Protein AF-A0A9P0HT11-F1 (afdb_monomer)

Sequence (172 aa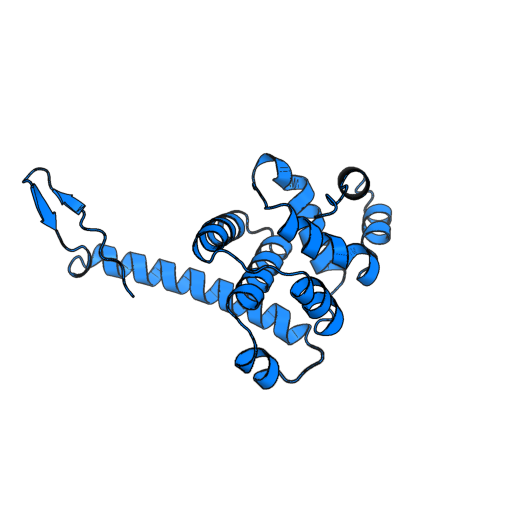):
MNSIMPVDSPEKKKISLKDFESHKHISNLLNGLLQRRAANAIDMALQASSYDSNDILVEIGPSQYLLLMLLYAFTAEDLTFAYLLLELGDLIKPQLKSYLKVWLMDEFSFHPDKIYKAVRFLCRKKDRLDVPTHILEMILHLKDKYNIIQQCITNEDSDVLEWIHDFQPKNS

Solvent-accessible surface area (backbone atoms only — not comparable to full-atom values): 9956 Å² total; per-residue (Å²): 135,87,80,80,73,62,46,84,39,97,83,74,47,75,45,70,57,84,81,35,64,69,54,48,52,51,51,52,53,52,50,51,53,51,51,51,53,49,49,52,18,49,53,56,46,53,77,15,38,79,62,60,64,64,60,52,69,73,66,60,45,73,63,57,52,49,48,41,38,44,51,37,20,29,44,69,64,36,61,69,57,36,52,58,50,51,60,47,39,68,73,64,58,62,84,80,45,75,63,55,47,51,48,56,60,74,47,38,64,66,60,42,69,46,54,41,37,22,55,46,40,48,60,78,31,54,94,74,51,90,68,56,66,71,58,51,50,46,60,58,60,46,33,70,85,45,44,34,68,58,51,26,63,77,66,69,36,58,71,47,50,51,52,59,70,70,57,70,81,75,91,120

Nearest PDB structures (foldseek):
  6een-assembly1_D  TM=3.185E-01  e=1.166E+00  Zea mays
  4ozs-assembly1_A  TM=2.882E-01  e=1.105E+00  synthetic construct
  5i9d-assembly1_A  TM=2.832E-01  e=1.527E+00  unidentified
  6sgb-assembly1_DH  TM=3.951E-01  e=7.700E+00  Trypanosoma brucei brucei
  7pub-assembly1_DH  TM=2.953E-01  e=4.031E+00  Trypanosoma brucei brucei

Organism: Nezara viridula (NCBI:txid85310)

Foldseek 3Di:
DDDFPFDQDPVRDGDTCPPVVVSVVVVVVVVVVLVVLLVVLLVQFCVFFPDDSVVCVVPDDPLLSLLSSLLSCQLVLPPVSNQVSQVVCVVVVDPLDPVSLVVPLPGGHHALSSLLSSLLSCLVCVVPDPDPLSSVVSSLSCCVVSVNLVVCVVVVVVSSNVVSVPSDRDPD

Secondary structure (DSSP, 8-state):
------EE-TTS-EE-GGG-HHHHHHHHHHHHHHHHHHHHHHHHHHTTBSS-HHHHHHH--HHHHHHHHHHHHHHTT-HHHHHHHHHHHHHH-----THHHHHHHHHB---HHHHHHHHHHHHHHTTT----HHHHHHHHHHHHHTTHHHHHHHTT-HHHHHHHHH------

pLDDT: mean 88.25, std 12.67, range [36.34, 98.12]

Radius of gyration: 18.94 Å; Cα contacts (8 Å, |Δi|>4): 140; chains: 1; bounding box: 41×32×60 Å

Structure (mmCIF, N/CA/C/O backbone):
data_AF-A0A9P0HT11-F1
#
_entry.id   AF-A0A9P0HT11-F1
#
loop_
_atom_site.group_PDB
_atom_site.id
_atom_site.type_symbol
_atom_site.label_atom_id
_atom_site.label_alt_id
_atom_site.label_comp_id
_atom_site.label_asym_id
_atom_site.label_entity_id
_atom_site.label_seq_id
_atom_site.pdbx_PDB_ins_code
_atom_site.Cartn_x
_atom_site.Cartn_y
_atom_site.Cartn_z
_atom_site.occupancy
_atom_site.B_iso_or_equiv
_atom_site.auth_seq_id
_atom_site.auth_comp_id
_atom_site.auth_asym_id
_atom_site.auth_atom_id
_atom_site.pdbx_PDB_model_num
ATOM 1 N N . MET A 1 1 ? 11.549 -14.453 -16.692 1.00 36.34 1 MET A N 1
ATOM 2 C CA . MET A 1 1 ? 11.299 -14.525 -18.150 1.00 36.34 1 MET A CA 1
ATOM 3 C C . MET A 1 1 ? 11.134 -13.103 -18.668 1.00 36.34 1 MET A C 1
ATOM 5 O O . MET A 1 1 ? 10.166 -12.458 -18.300 1.00 36.34 1 MET A O 1
ATOM 9 N N . ASN A 1 2 ? 12.085 -12.588 -19.456 1.00 39.91 2 ASN A N 1
ATOM 10 C CA . ASN A 1 2 ? 11.972 -11.255 -20.060 1.00 39.91 2 ASN A CA 1
ATOM 11 C C . ASN A 1 2 ? 11.106 -11.355 -21.316 1.00 39.91 2 ASN A C 1
ATOM 13 O O . ASN A 1 2 ? 11.598 -11.773 -22.367 1.00 39.91 2 ASN A O 1
ATOM 17 N N . SER A 1 3 ? 9.824 -11.014 -21.182 1.00 44.09 3 SER A N 1
ATOM 18 C CA . SER A 1 3 ? 8.913 -10.881 -22.317 1.00 44.09 3 SER A CA 1
ATOM 19 C C . SER A 1 3 ? 9.463 -9.820 -23.270 1.00 44.09 3 SER A C 1
ATOM 21 O O . SER A 1 3 ? 9.699 -8.677 -22.883 1.00 44.09 3 SER A O 1
ATOM 23 N N . ILE A 1 4 ? 9.755 -10.227 -24.502 1.00 53.91 4 ILE A N 1
ATOM 24 C CA . ILE A 1 4 ? 10.198 -9.333 -25.568 1.00 53.91 4 ILE A CA 1
ATOM 25 C C . ILE A 1 4 ? 8.923 -8.695 -26.105 1.00 53.91 4 ILE A C 1
ATOM 27 O O . ILE A 1 4 ? 8.135 -9.389 -26.740 1.00 53.91 4 ILE A O 1
ATOM 31 N N . MET A 1 5 ? 8.706 -7.405 -25.849 1.00 59.44 5 MET A N 1
ATOM 32 C CA . MET A 1 5 ? 7.716 -6.631 -26.597 1.00 59.44 5 MET A CA 1
ATOM 33 C C . MET A 1 5 ? 8.412 -6.076 -27.845 1.00 59.44 5 MET A C 1
ATOM 35 O O . MET A 1 5 ? 9.135 -5.083 -27.735 1.00 59.44 5 MET A O 1
ATOM 39 N N . PRO A 1 6 ? 8.308 -6.739 -29.014 1.00 67.12 6 PRO A N 1
ATOM 40 C CA . PRO A 1 6 ? 8.788 -6.148 -30.252 1.00 67.12 6 PRO A CA 1
ATOM 41 C C . PRO A 1 6 ? 7.998 -4.868 -30.518 1.00 67.12 6 PRO A C 1
ATOM 43 O O . PRO A 1 6 ? 6.779 -4.851 -30.359 1.00 67.12 6 PRO A O 1
ATOM 46 N N . VAL A 1 7 ? 8.692 -3.811 -30.931 1.00 71.50 7 VAL A N 1
ATOM 47 C CA . VAL A 1 7 ? 8.025 -2.597 -31.407 1.00 71.50 7 VAL A CA 1
ATOM 48 C C . VAL A 1 7 ? 7.803 -2.738 -32.903 1.00 71.50 7 VAL A C 1
ATOM 50 O O . VAL A 1 7 ? 8.730 -3.085 -33.645 1.00 71.50 7 VAL A O 1
ATOM 53 N N . ASP A 1 8 ? 6.571 -2.481 -33.333 1.00 74.69 8 ASP A N 1
ATOM 54 C CA . ASP A 1 8 ? 6.234 -2.425 -34.747 1.00 74.69 8 ASP A CA 1
ATOM 55 C C . ASP A 1 8 ? 6.864 -1.175 -35.362 1.00 74.69 8 ASP A C 1
ATOM 57 O O . ASP A 1 8 ? 6.550 -0.039 -35.004 1.00 74.69 8 ASP A O 1
ATOM 61 N N . SER A 1 9 ? 7.793 -1.392 -36.291 1.00 71.88 9 SER A N 1
ATOM 62 C CA . SER A 1 9 ? 8.329 -0.322 -37.125 1.00 71.88 9 SER A CA 1
ATOM 63 C C . SER A 1 9 ? 7.352 -0.005 -38.264 1.00 71.88 9 SER A C 1
ATOM 65 O O . SER A 1 9 ? 6.738 -0.932 -38.805 1.00 71.88 9 SER A O 1
ATOM 67 N N . PRO A 1 10 ? 7.276 1.260 -38.726 1.00 72.81 10 PRO A N 1
ATOM 68 C CA . PRO A 1 10 ? 6.611 1.621 -39.982 1.00 72.81 10 PRO A CA 1
ATOM 69 C C . PRO A 1 10 ? 7.048 0.751 -41.175 1.00 72.81 10 PRO A C 1
ATOM 71 O O . PRO A 1 10 ? 6.275 0.526 -42.103 1.00 72.81 10 PRO A O 1
ATOM 74 N N . GLU A 1 11 ? 8.265 0.197 -41.129 1.00 77.50 11 GLU A N 1
ATOM 75 C CA . GLU A 1 11 ? 8.812 -0.711 -42.143 1.00 77.50 11 GLU A CA 1
ATOM 76 C C . GLU A 1 11 ? 8.400 -2.189 -41.966 1.00 77.50 11 GLU A C 1
ATOM 78 O O . GLU A 1 11 ? 8.948 -3.064 -42.636 1.00 77.50 11 GLU A O 1
ATOM 83 N N . LYS A 1 12 ? 7.478 -2.508 -41.046 1.00 66.88 12 LYS A N 1
ATOM 84 C CA . LYS A 1 12 ? 7.054 -3.881 -40.686 1.00 66.88 12 LYS A CA 1
ATOM 85 C C . LYS A 1 12 ? 8.187 -4.799 -40.196 1.00 66.88 12 LYS A C 1
ATOM 87 O O . LYS A 1 12 ? 8.031 -6.020 -40.160 1.00 66.88 12 LYS A O 1
ATOM 92 N N . LYS A 1 13 ? 9.328 -4.237 -39.790 1.00 72.06 13 LYS A N 1
ATOM 93 C CA . LYS A 1 13 ? 10.407 -4.974 -39.118 1.00 72.06 13 LYS A CA 1
ATOM 94 C C . LYS A 1 13 ? 10.198 -4.921 -37.610 1.00 72.06 13 LYS A C 1
ATOM 96 O O . LYS A 1 13 ? 10.026 -3.843 -37.047 1.00 72.06 13 LYS A O 1
ATOM 101 N N . LYS A 1 14 ? 10.257 -6.080 -36.953 1.00 71.69 14 LYS A N 1
ATOM 102 C CA . LYS A 1 14 ? 10.283 -6.156 -35.489 1.00 71.69 14 LYS A CA 1
ATOM 103 C C . LYS A 1 14 ? 11.659 -5.721 -35.004 1.00 71.69 14 LYS A C 1
ATOM 105 O O . LYS A 1 14 ? 12.644 -6.402 -35.281 1.00 71.69 14 LYS A O 1
ATOM 110 N N . ILE A 1 15 ? 11.723 -4.600 -34.293 1.00 73.75 15 ILE A N 1
ATOM 111 C CA . ILE A 1 15 ? 12.969 -4.121 -33.691 1.00 73.75 15 ILE A CA 1
ATOM 112 C C . ILE A 1 15 ? 13.021 -4.613 -32.244 1.00 73.75 15 ILE A C 1
ATOM 114 O O . ILE A 1 15 ? 12.080 -4.427 -31.469 1.00 73.75 15 ILE A O 1
ATOM 118 N N . SER A 1 16 ? 14.125 -5.272 -31.891 1.00 77.69 16 SER A N 1
ATOM 119 C CA . SER A 1 16 ? 14.431 -5.631 -30.509 1.00 77.69 16 SER A CA 1
ATOM 120 C C . SER A 1 16 ? 14.843 -4.375 -29.748 1.00 77.69 16 SER A C 1
ATOM 122 O O . SER A 1 16 ? 15.827 -3.729 -30.097 1.00 77.69 16 SER A O 1
ATOM 124 N N . LEU A 1 17 ? 14.129 -4.047 -28.671 1.0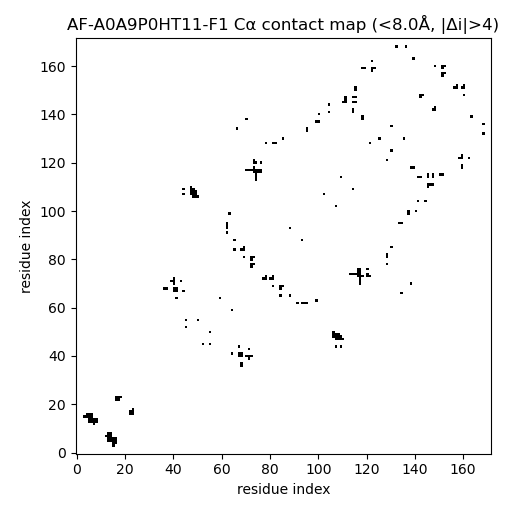0 79.75 17 LEU A N 1
ATOM 125 C CA . LEU A 1 17 ? 14.514 -2.938 -27.792 1.00 79.75 17 LEU A CA 1
ATOM 126 C C . LEU A 1 17 ? 15.759 -3.239 -26.945 1.00 79.75 17 LEU A C 1
ATOM 128 O O . LEU A 1 17 ? 16.321 -2.326 -26.345 1.00 79.75 17 LEU A O 1
ATOM 132 N N . LYS A 1 18 ? 16.208 -4.501 -26.889 1.00 71.75 18 LYS A N 1
ATOM 133 C CA . LYS A 1 18 ? 17.341 -4.917 -26.043 1.00 71.75 18 LYS A CA 1
ATOM 134 C C . LYS A 1 18 ? 18.669 -4.294 -26.467 1.00 71.75 18 LYS A C 1
ATOM 136 O O . LYS A 1 18 ? 19.524 -4.084 -25.614 1.00 71.75 18 LYS A O 1
ATOM 141 N N . ASP A 1 19 ? 18.807 -3.988 -27.752 1.00 75.88 19 ASP A N 1
ATOM 142 C CA . ASP A 1 19 ? 20.038 -3.450 -28.337 1.00 75.88 19 ASP A CA 1
ATOM 143 C C . ASP A 1 19 ? 20.027 -1.912 -28.382 1.00 75.88 19 ASP A C 1
ATOM 145 O O . ASP A 1 19 ? 20.986 -1.280 -28.820 1.00 75.88 19 ASP A O 1
ATOM 149 N N . PHE A 1 20 ? 18.938 -1.286 -27.917 1.00 87.94 20 PHE A N 1
ATOM 150 C CA . PHE A 1 20 ? 18.817 0.163 -27.860 1.00 87.94 20 PHE A CA 1
ATOM 151 C C . PHE A 1 20 ? 19.323 0.684 -26.510 1.00 87.94 20 PHE A C 1
ATOM 153 O O . PHE A 1 20 ? 18.636 0.594 -25.491 1.00 87.94 20 PHE A O 1
ATOM 160 N N . GLU A 1 21 ? 20.532 1.252 -26.503 1.00 89.25 21 GLU A N 1
ATOM 161 C CA . GLU A 1 21 ? 21.213 1.700 -25.278 1.00 89.25 21 GLU A CA 1
ATOM 162 C C . GLU A 1 21 ? 20.375 2.676 -24.439 1.00 89.25 21 GLU A C 1
ATOM 164 O O . GLU A 1 21 ? 20.350 2.569 -23.213 1.00 89.25 21 GLU A O 1
ATOM 169 N N . SER A 1 22 ? 19.605 3.573 -25.066 1.00 91.25 22 SER A N 1
ATOM 170 C CA . SER A 1 22 ? 18.707 4.473 -24.332 1.00 91.25 22 SER A CA 1
ATOM 171 C C . SER A 1 22 ? 17.582 3.724 -23.610 1.00 91.25 22 SER A C 1
ATOM 173 O O . SER A 1 22 ? 17.280 4.055 -22.464 1.00 91.25 22 SER A O 1
ATOM 175 N N . HIS A 1 23 ? 16.988 2.694 -24.230 1.00 88.50 23 HIS A N 1
ATOM 176 C CA . HIS A 1 23 ? 15.980 1.856 -23.569 1.00 88.50 23 HIS A CA 1
ATOM 177 C C . HIS A 1 23 ? 16.595 1.118 -22.381 1.00 88.50 23 HIS A C 1
ATOM 179 O O . HIS A 1 23 ? 16.077 1.209 -21.275 1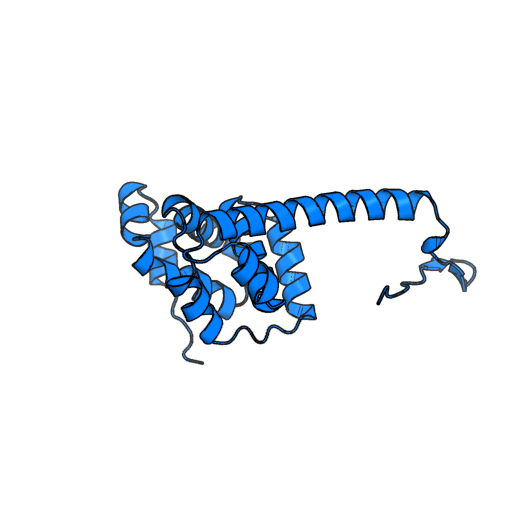.00 88.50 23 HIS A O 1
ATOM 185 N N . LYS A 1 24 ? 17.748 0.472 -22.580 1.00 88.56 24 LYS A N 1
ATOM 186 C CA . LYS A 1 24 ? 18.480 -0.221 -21.513 1.00 88.56 24 LYS A CA 1
ATOM 187 C C . LYS A 1 24 ? 18.821 0.709 -20.347 1.00 88.56 24 LYS A C 1
ATOM 189 O O . LYS A 1 24 ? 18.615 0.340 -19.193 1.00 88.56 24 LYS A O 1
ATOM 194 N N . HIS A 1 25 ? 19.309 1.916 -20.634 1.00 90.94 25 HIS A N 1
ATOM 195 C CA . HIS A 1 25 ? 19.632 2.906 -19.611 1.00 90.94 25 HIS A CA 1
ATOM 196 C C . HIS A 1 25 ? 18.395 3.301 -18.793 1.00 90.94 25 HIS A C 1
ATOM 198 O O . HIS A 1 25 ? 18.420 3.211 -17.566 1.00 90.94 25 HIS A O 1
ATOM 204 N N . ILE A 1 26 ? 17.292 3.659 -19.459 1.00 93.88 26 ILE A N 1
ATOM 205 C CA . ILE A 1 26 ? 16.038 4.031 -18.788 1.00 93.88 26 ILE A CA 1
ATOM 206 C C . ILE A 1 26 ? 15.465 2.849 -17.996 1.00 93.88 26 ILE A C 1
ATOM 208 O O . ILE A 1 26 ? 15.097 3.021 -16.836 1.00 93.88 26 ILE A O 1
ATOM 212 N N . SER A 1 27 ? 15.439 1.641 -18.562 1.00 92.31 27 SER A N 1
ATOM 213 C CA . SER A 1 27 ? 14.979 0.434 -17.865 1.00 92.31 27 SER A CA 1
ATOM 214 C C . SER A 1 27 ? 15.798 0.145 -16.610 1.00 92.31 27 SER A C 1
ATOM 216 O O . SER A 1 27 ? 15.226 -0.206 -15.583 1.00 92.31 27 SER A O 1
ATOM 218 N N . ASN A 1 28 ? 17.119 0.333 -16.649 1.00 92.88 28 ASN A N 1
ATOM 219 C CA . ASN A 1 28 ? 17.970 0.161 -15.472 1.00 92.88 28 ASN A CA 1
ATOM 220 C C . ASN A 1 28 ? 17.662 1.195 -14.383 1.00 92.88 28 ASN A C 1
ATOM 222 O O . ASN A 1 28 ? 17.595 0.833 -13.209 1.00 92.88 28 ASN A O 1
ATOM 226 N N . LEU A 1 29 ? 17.434 2.459 -14.755 1.00 95.31 29 LEU A N 1
ATOM 227 C CA . LEU A 1 29 ? 17.033 3.499 -13.803 1.00 95.31 29 LEU A CA 1
ATOM 228 C C . LEU A 1 29 ? 15.672 3.186 -13.169 1.00 95.31 29 LEU A C 1
ATOM 230 O O . LEU A 1 29 ? 15.538 3.249 -11.948 1.00 95.31 29 LEU A O 1
ATOM 234 N N . LEU A 1 30 ? 14.684 2.793 -13.979 1.00 94.06 30 LEU A N 1
ATOM 235 C CA . LEU A 1 30 ? 13.359 2.397 -13.498 1.00 94.06 30 LEU A CA 1
ATOM 236 C C . LEU A 1 30 ? 13.442 1.189 -12.558 1.00 94.06 30 LEU A C 1
ATOM 238 O O . LEU A 1 30 ? 12.884 1.226 -11.463 1.00 94.06 30 LEU A O 1
ATOM 242 N N . ASN A 1 31 ? 14.199 0.157 -12.937 1.00 93.75 31 ASN A N 1
ATOM 243 C CA . ASN A 1 31 ? 14.423 -1.015 -12.094 1.00 93.75 31 ASN A CA 1
ATOM 244 C C . ASN A 1 31 ? 15.100 -0.639 -10.773 1.00 93.75 31 ASN A C 1
ATOM 246 O O . ASN A 1 31 ? 14.675 -1.115 -9.726 1.00 93.75 31 ASN A O 1
ATOM 250 N N . GLY A 1 32 ? 16.099 0.247 -10.794 1.00 96.44 32 GLY A N 1
ATOM 251 C CA . GLY A 1 32 ? 16.761 0.723 -9.578 1.00 96.44 32 GLY A CA 1
ATOM 252 C C . GLY A 1 32 ? 15.816 1.477 -8.636 1.00 96.44 32 GLY A C 1
ATOM 253 O O . GLY A 1 32 ? 15.878 1.293 -7.420 1.00 96.44 32 GLY A O 1
ATOM 254 N N . LEU A 1 33 ? 14.902 2.290 -9.179 1.00 95.62 33 LEU A N 1
ATOM 255 C CA . LEU A 1 33 ? 13.872 2.974 -8.388 1.00 95.62 33 LEU A CA 1
ATOM 256 C C . LEU A 1 33 ? 12.883 1.982 -7.762 1.00 95.62 33 LEU A C 1
ATOM 258 O O . LEU A 1 33 ? 12.578 2.092 -6.574 1.00 95.62 33 LEU A O 1
ATOM 262 N N . LEU A 1 34 ? 12.415 0.999 -8.536 1.00 95.31 34 LEU A N 1
ATOM 263 C CA . LEU A 1 34 ? 11.503 -0.039 -8.050 1.00 95.31 34 LEU A CA 1
ATOM 264 C C . LEU A 1 34 ? 12.160 -0.916 -6.980 1.00 95.31 34 LEU A C 1
ATOM 266 O O . LEU A 1 34 ? 11.564 -1.139 -5.931 1.00 95.31 34 LEU A O 1
ATOM 270 N N . GLN A 1 35 ? 13.406 -1.342 -7.200 1.00 96.12 35 GLN A N 1
ATOM 271 C CA . GLN A 1 35 ? 14.176 -2.123 -6.231 1.00 96.12 35 GLN A CA 1
ATOM 272 C C . GLN A 1 35 ? 14.363 -1.370 -4.917 1.00 96.12 35 GLN A C 1
ATOM 274 O O . GLN A 1 35 ? 14.201 -1.960 -3.855 1.00 96.12 35 GLN A O 1
ATOM 279 N N . ARG A 1 36 ? 14.646 -0.062 -4.965 1.00 97.44 36 ARG A N 1
ATOM 280 C CA . ARG A 1 36 ? 14.783 0.750 -3.749 1.00 97.44 36 ARG A CA 1
ATOM 281 C C . ARG A 1 36 ? 13.476 0.837 -2.966 1.00 97.44 36 ARG A C 1
ATOM 283 O O . ARG A 1 36 ? 13.487 0.716 -1.748 1.00 97.44 36 ARG A O 1
ATOM 290 N N . ARG A 1 37 ? 12.348 1.035 -3.651 1.00 97.25 37 ARG A N 1
ATOM 291 C CA . ARG A 1 37 ? 11.030 1.073 -3.000 1.00 97.25 37 ARG A CA 1
ATOM 292 C C . ARG A 1 37 ? 10.651 -0.281 -2.402 1.00 97.25 37 ARG A C 1
ATOM 294 O O . ARG A 1 37 ? 10.162 -0.321 -1.279 1.00 97.25 37 ARG A O 1
ATOM 301 N N . ALA A 1 38 ? 10.920 -1.370 -3.121 1.00 96.31 38 ALA A N 1
ATOM 302 C CA . ALA A 1 38 ? 10.721 -2.725 -2.619 1.00 96.31 38 ALA A CA 1
ATOM 303 C C . ALA A 1 38 ? 11.601 -3.003 -1.389 1.00 96.31 38 ALA A C 1
ATOM 305 O O . ALA A 1 38 ? 11.095 -3.478 -0.378 1.00 96.31 38 ALA A O 1
ATOM 306 N N . ALA A 1 39 ? 12.883 -2.623 -1.427 1.00 96.94 39 ALA A N 1
ATOM 307 C CA . ALA A 1 39 ? 13.789 -2.743 -0.286 1.00 96.94 39 ALA A CA 1
ATOM 308 C C . ALA A 1 39 ? 13.268 -1.968 0.933 1.00 96.94 39 ALA A C 1
ATOM 310 O O . ALA A 1 39 ? 13.138 -2.547 2.002 1.00 96.94 39 ALA A O 1
ATOM 311 N N . ASN A 1 40 ? 12.845 -0.711 0.759 1.00 97.81 40 ASN A N 1
ATOM 312 C CA . ASN A 1 40 ? 12.274 0.081 1.852 1.00 97.81 40 ASN A CA 1
ATOM 313 C C . ASN A 1 40 ? 11.000 -0.545 2.447 1.00 97.81 40 ASN A C 1
ATOM 315 O O . ASN A 1 40 ? 10.756 -0.422 3.648 1.00 97.81 40 ASN A O 1
ATOM 319 N N . ALA A 1 41 ? 10.171 -1.187 1.619 1.00 97.12 41 ALA A N 1
ATOM 320 C CA . ALA A 1 41 ? 8.982 -1.885 2.093 1.00 97.12 41 ALA A CA 1
ATOM 321 C C . ALA A 1 41 ? 9.341 -3.081 2.980 1.00 97.12 41 ALA A C 1
ATOM 323 O O . ALA A 1 41 ? 8.717 -3.290 4.021 1.00 97.12 41 ALA A O 1
ATOM 324 N N . ILE A 1 42 ? 10.369 -3.834 2.590 1.00 96.44 42 ILE A N 1
ATOM 325 C CA . ILE A 1 42 ? 10.876 -4.959 3.372 1.00 96.44 42 ILE A CA 1
ATOM 326 C C . ILE A 1 42 ? 11.576 -4.478 4.634 1.00 96.44 42 ILE A C 1
ATOM 328 O O . ILE A 1 42 ? 11.269 -4.992 5.700 1.00 96.44 42 ILE A O 1
ATOM 332 N N . ASP A 1 43 ? 12.397 -3.433 4.566 1.00 96.56 43 ASP A N 1
ATOM 333 C CA . ASP A 1 43 ? 13.007 -2.829 5.752 1.00 96.56 43 ASP A CA 1
ATOM 334 C C . ASP A 1 43 ? 11.939 -2.372 6.755 1.00 96.56 43 ASP A C 1
ATOM 336 O O . ASP A 1 43 ? 12.061 -2.616 7.955 1.00 96.56 43 ASP A O 1
ATOM 340 N N . MET A 1 44 ? 10.848 -1.762 6.276 1.00 96.56 44 MET A N 1
ATOM 341 C CA . MET A 1 44 ? 9.716 -1.391 7.127 1.00 96.56 44 MET A CA 1
ATOM 342 C C . MET A 1 44 ? 9.083 -2.608 7.811 1.00 96.56 44 MET A C 1
ATOM 344 O O . MET A 1 44 ? 8.705 -2.513 8.979 1.00 96.56 44 MET A O 1
ATOM 348 N N . ALA A 1 45 ? 8.928 -3.716 7.088 1.00 95.38 45 ALA A N 1
ATOM 349 C CA . ALA A 1 45 ? 8.338 -4.938 7.614 1.00 95.38 45 ALA A CA 1
ATOM 350 C C . ALA A 1 45 ? 9.268 -5.645 8.604 1.00 95.38 45 ALA A C 1
ATOM 352 O O . ALA A 1 45 ? 8.826 -6.014 9.686 1.00 95.38 45 ALA A O 1
ATOM 353 N N . LEU A 1 46 ? 10.560 -5.753 8.291 1.00 95.81 46 LEU A N 1
ATOM 354 C CA . LEU A 1 46 ? 11.569 -6.344 9.169 1.00 95.81 46 LEU A CA 1
ATOM 355 C C . LEU A 1 46 ? 11.705 -5.566 10.481 1.00 95.81 46 LEU A C 1
ATOM 357 O O . LEU A 1 46 ? 11.785 -6.168 11.544 1.00 95.81 46 LEU A O 1
ATOM 361 N N . GLN A 1 47 ? 11.634 -4.233 10.439 1.00 95.50 47 GLN A N 1
ATOM 362 C CA . GLN A 1 47 ? 11.607 -3.402 11.652 1.00 95.50 47 GLN A CA 1
ATOM 363 C C . GLN A 1 47 ? 10.362 -3.620 12.520 1.00 95.50 47 GLN A C 1
ATOM 365 O O . GLN A 1 47 ? 10.377 -3.291 13.703 1.00 95.50 47 GLN A O 1
ATOM 370 N N . ALA A 1 48 ? 9.275 -4.110 11.928 1.00 94.81 48 ALA A N 1
ATOM 371 C CA . ALA A 1 48 ? 8.035 -4.424 12.622 1.00 94.81 48 ALA A CA 1
ATOM 372 C C . ALA A 1 48 ? 7.914 -5.917 12.963 1.00 94.81 48 ALA A C 1
ATOM 374 O O . ALA A 1 48 ? 6.932 -6.304 13.585 1.00 94.81 48 ALA A O 1
ATOM 375 N N . SER A 1 49 ? 8.858 -6.755 12.540 1.00 93.50 49 SER A N 1
ATOM 376 C CA . SER A 1 49 ? 8.807 -8.204 12.710 1.00 93.50 49 SER A CA 1
ATOM 377 C C . SER A 1 49 ? 8.932 -8.626 14.174 1.00 93.50 49 SER A C 1
ATOM 379 O O . SER A 1 49 ? 9.723 -8.054 14.925 1.00 93.50 49 SER A O 1
ATOM 381 N N . SER A 1 50 ? 8.216 -9.688 14.547 1.00 88.75 50 SER A N 1
ATOM 382 C CA . SER A 1 50 ? 8.433 -10.412 15.810 1.00 88.75 50 SER A CA 1
ATOM 383 C C . SER A 1 50 ? 9.479 -11.542 15.701 1.00 88.75 50 SER A C 1
ATOM 385 O O . SER A 1 50 ? 9.895 -12.089 16.720 1.00 88.75 50 SER A O 1
ATOM 387 N N . TYR A 1 51 ? 9.906 -11.880 14.481 1.00 86.75 51 TYR A N 1
ATOM 388 C CA . TYR A 1 51 ? 10.820 -12.972 14.118 1.00 86.75 51 TYR A CA 1
ATOM 389 C C . TYR A 1 51 ? 12.185 -12.467 13.630 1.00 86.75 51 TYR A C 1
ATOM 391 O O . TYR A 1 51 ? 12.340 -11.284 13.297 1.00 86.75 51 TYR A O 1
ATOM 399 N N . ASP A 1 52 ? 13.165 -13.375 13.543 1.00 89.62 52 ASP A N 1
ATOM 400 C CA . ASP A 1 52 ? 14.460 -13.079 12.925 1.00 89.62 52 ASP A CA 1
ATOM 401 C C . ASP A 1 52 ? 14.279 -12.657 11.462 1.00 89.62 52 ASP A C 1
ATOM 403 O O . ASP A 1 52 ? 13.432 -13.171 10.727 1.00 89.62 52 ASP A O 1
ATOM 407 N N . SER A 1 53 ? 15.095 -11.697 11.025 1.00 89.12 53 SER A N 1
ATOM 408 C CA . SER A 1 53 ? 14.978 -11.158 9.671 1.00 89.12 53 SER A CA 1
ATOM 409 C C . SER A 1 53 ? 15.252 -12.208 8.594 1.00 89.12 53 SER A C 1
ATOM 411 O O . SER A 1 53 ? 14.652 -12.136 7.524 1.00 89.12 53 SER A O 1
ATOM 413 N N . ASN A 1 54 ? 16.122 -13.188 8.853 1.00 89.38 54 ASN A N 1
ATOM 414 C CA . ASN A 1 54 ? 16.410 -14.235 7.876 1.00 89.38 54 ASN A CA 1
ATOM 415 C C . ASN A 1 54 ? 15.225 -15.183 7.698 1.00 89.38 54 ASN A C 1
ATOM 417 O O . ASN A 1 54 ? 14.935 -15.558 6.564 1.00 89.38 54 ASN A O 1
ATOM 421 N N . ASP A 1 55 ? 14.519 -15.510 8.780 1.00 88.69 55 ASP A N 1
ATOM 422 C CA . ASP A 1 55 ? 13.371 -16.418 8.733 1.00 88.69 55 ASP A CA 1
ATOM 423 C C . ASP A 1 55 ? 12.261 -15.832 7.848 1.00 88.69 55 ASP A C 1
ATOM 425 O O . ASP A 1 55 ? 11.792 -16.485 6.915 1.00 88.69 55 ASP A O 1
ATOM 429 N N . ILE A 1 56 ? 11.942 -14.543 8.018 1.00 87.50 56 ILE A N 1
ATOM 430 C CA . ILE A 1 56 ? 10.968 -13.860 7.149 1.00 87.50 56 ILE A CA 1
ATOM 431 C C . ILE A 1 56 ? 11.416 -13.857 5.692 1.00 87.50 56 ILE A C 1
ATOM 433 O O . ILE A 1 56 ? 10.614 -14.123 4.797 1.00 87.50 56 ILE A O 1
ATOM 437 N N . LEU A 1 57 ? 12.678 -13.509 5.426 1.00 89.44 57 LEU A N 1
ATOM 438 C CA . LEU A 1 57 ? 13.166 -13.364 4.054 1.00 89.44 57 LEU A CA 1
ATOM 439 C C . LEU A 1 57 ? 13.179 -14.694 3.294 1.00 89.44 57 LEU A C 1
ATOM 441 O O . LEU A 1 57 ? 13.018 -14.690 2.073 1.00 89.44 57 LEU A O 1
ATOM 445 N N . VAL A 1 58 ? 13.362 -15.814 3.994 1.00 89.25 58 VAL A N 1
ATOM 446 C CA . VAL A 1 58 ? 13.330 -17.157 3.402 1.00 89.25 58 VAL A CA 1
ATOM 447 C C . VAL A 1 58 ? 11.895 -17.623 3.148 1.00 89.25 58 VAL A C 1
ATOM 449 O O . VAL A 1 58 ? 11.643 -18.292 2.144 1.00 89.25 58 VAL A O 1
ATOM 452 N N . GLU A 1 59 ? 10.953 -17.264 4.019 1.00 87.81 59 GLU A N 1
ATOM 453 C CA . GLU A 1 59 ? 9.576 -17.768 3.957 1.00 87.81 59 GLU A CA 1
ATOM 454 C C . GLU A 1 59 ? 8.616 -16.890 3.148 1.00 87.81 59 GLU A C 1
ATOM 456 O O . GLU A 1 59 ? 7.538 -17.348 2.755 1.00 87.81 59 GLU A O 1
ATOM 461 N N . ILE A 1 60 ? 8.982 -15.637 2.862 1.00 91.06 60 ILE A N 1
ATOM 462 C CA . ILE A 1 60 ? 8.064 -14.701 2.219 1.00 91.06 60 ILE A CA 1
ATOM 463 C C . ILE A 1 60 ? 7.767 -15.069 0.756 1.00 91.06 60 ILE A C 1
ATOM 465 O O . ILE A 1 60 ? 8.593 -14.961 -0.151 1.00 91.06 60 ILE A O 1
ATOM 469 N N . GLY A 1 61 ? 6.521 -15.464 0.500 1.00 90.75 61 GLY A N 1
ATOM 470 C CA . GLY A 1 61 ? 6.017 -15.727 -0.842 1.00 90.75 61 GLY A CA 1
ATOM 471 C C . GLY A 1 61 ? 5.682 -14.444 -1.621 1.00 90.75 61 GLY A C 1
ATOM 472 O O . GLY A 1 61 ? 5.491 -13.378 -1.031 1.00 90.75 61 GLY A O 1
ATOM 473 N N . PRO A 1 62 ? 5.494 -14.525 -2.954 1.00 90.56 62 PRO A N 1
ATOM 474 C CA . PRO A 1 62 ? 5.199 -13.356 -3.789 1.00 90.56 62 PRO A CA 1
ATOM 475 C C . PRO A 1 62 ? 3.971 -12.543 -3.351 1.00 90.56 62 PRO A C 1
ATOM 477 O O . PRO A 1 62 ? 3.990 -11.318 -3.426 1.00 90.56 62 PRO A O 1
ATOM 480 N N . SER A 1 63 ? 2.905 -13.197 -2.871 1.00 90.06 63 SER A N 1
ATOM 481 C CA . SER A 1 63 ? 1.691 -12.507 -2.403 1.00 90.06 63 SER A CA 1
ATOM 482 C C . SER A 1 63 ? 1.903 -11.758 -1.086 1.00 90.06 63 SER A C 1
ATOM 484 O O . SER A 1 63 ? 1.398 -10.649 -0.937 1.00 90.06 63 SER A O 1
ATOM 486 N N . GLN A 1 64 ? 2.675 -12.329 -0.156 1.00 92.19 64 GLN A N 1
ATOM 487 C CA . GLN A 1 64 ? 3.077 -11.652 1.082 1.00 92.19 64 GLN A CA 1
ATOM 488 C C . GLN A 1 64 ? 3.980 -10.459 0.760 1.00 92.19 64 GLN A C 1
ATOM 490 O O . GLN A 1 64 ? 3.741 -9.352 1.233 1.00 92.19 64 GLN A O 1
ATOM 495 N N . TYR A 1 65 ? 4.961 -10.667 -0.121 1.00 93.62 65 TYR A N 1
ATOM 496 C CA . TYR A 1 65 ? 5.881 -9.629 -0.577 1.00 93.62 65 TYR A CA 1
ATOM 497 C C . TYR A 1 65 ? 5.132 -8.453 -1.225 1.00 93.62 65 TYR A C 1
ATOM 499 O O . TYR A 1 65 ? 5.362 -7.295 -0.878 1.00 93.62 65 TYR A O 1
ATOM 507 N N . LEU A 1 66 ? 4.168 -8.740 -2.109 1.00 94.00 66 LEU A N 1
ATOM 508 C CA . LEU A 1 66 ? 3.301 -7.728 -2.715 1.00 94.00 66 LEU A CA 1
ATOM 509 C C . LEU A 1 66 ? 2.461 -6.980 -1.672 1.00 94.00 66 LEU A C 1
ATOM 511 O O . LEU A 1 66 ? 2.368 -5.755 -1.737 1.00 94.00 66 LEU A O 1
ATOM 515 N N . LEU A 1 67 ? 1.875 -7.692 -0.705 1.00 93.94 67 LEU A N 1
ATOM 516 C CA . LEU A 1 67 ? 1.073 -7.085 0.357 1.00 93.94 67 LEU A CA 1
ATOM 517 C C . LEU A 1 67 ? 1.904 -6.124 1.221 1.00 93.94 67 LEU A C 1
ATOM 519 O O . LEU A 1 67 ? 1.437 -5.026 1.520 1.00 93.94 67 LEU A O 1
ATOM 523 N N . LEU A 1 68 ? 3.146 -6.484 1.566 1.00 95.50 68 LEU A N 1
ATOM 524 C CA . LEU A 1 68 ? 4.055 -5.592 2.296 1.00 95.50 68 LEU A CA 1
ATOM 525 C C . LEU A 1 68 ? 4.434 -4.357 1.476 1.00 95.50 68 LEU A C 1
ATOM 527 O O . LEU A 1 68 ? 4.456 -3.249 2.013 1.00 95.50 68 LEU A O 1
ATOM 531 N N . MET A 1 69 ? 4.693 -4.520 0.174 1.00 96.94 69 MET A N 1
ATOM 532 C CA . MET A 1 69 ? 4.959 -3.388 -0.718 1.00 96.94 69 MET A CA 1
ATOM 533 C C . MET A 1 69 ? 3.754 -2.451 -0.843 1.00 96.94 69 MET A C 1
ATOM 535 O O . MET A 1 69 ? 3.934 -1.235 -0.816 1.00 96.94 69 MET A O 1
ATOM 539 N N . LEU A 1 70 ? 2.535 -2.994 -0.941 1.00 96.44 70 LEU A N 1
ATOM 540 C CA . LEU A 1 70 ? 1.303 -2.202 -0.970 1.00 96.44 70 LEU A CA 1
ATOM 541 C C . LEU A 1 70 ? 1.105 -1.446 0.339 1.00 96.44 70 LEU A C 1
ATOM 543 O O . LEU A 1 70 ? 0.882 -0.238 0.312 1.00 96.44 70 LEU A O 1
ATOM 547 N N . LEU A 1 71 ? 1.256 -2.131 1.478 1.00 97.06 71 LEU A N 1
ATOM 548 C CA . LEU A 1 71 ? 1.187 -1.490 2.784 1.00 97.06 71 LEU A CA 1
ATOM 549 C C . LEU A 1 71 ? 2.200 -0.343 2.857 1.00 97.06 71 LEU A C 1
ATOM 551 O O . LEU A 1 71 ? 1.812 0.779 3.164 1.00 97.06 71 LEU A O 1
ATOM 555 N N . TYR A 1 72 ? 3.462 -0.578 2.485 1.00 98.06 72 TYR A N 1
ATOM 556 C CA . TYR A 1 72 ? 4.477 0.474 2.434 1.00 98.06 72 TYR A CA 1
ATOM 557 C C . TYR A 1 72 ? 4.053 1.653 1.553 1.00 98.06 72 TYR A C 1
ATOM 559 O O . TYR A 1 72 ? 4.088 2.790 2.022 1.00 98.06 72 TYR A O 1
ATOM 567 N N . ALA A 1 73 ? 3.598 1.400 0.322 1.00 98.12 73 ALA A N 1
ATOM 568 C CA . ALA A 1 73 ? 3.141 2.446 -0.591 1.00 98.12 73 ALA A CA 1
ATOM 569 C C . ALA A 1 73 ? 2.021 3.296 0.029 1.00 98.12 73 ALA A C 1
ATOM 571 O O . ALA A 1 73 ? 2.062 4.522 -0.063 1.00 98.12 73 ALA A O 1
ATOM 572 N N . PHE A 1 74 ? 1.070 2.668 0.729 1.00 98.00 74 PHE A N 1
ATOM 573 C CA . PHE A 1 74 ? 0.002 3.375 1.434 1.00 98.00 74 PHE A CA 1
ATOM 574 C C . PHE A 1 74 ? 0.530 4.187 2.624 1.00 98.00 74 PHE A C 1
ATOM 576 O O . PHE A 1 74 ? 0.142 5.340 2.788 1.00 98.00 74 PHE A O 1
ATOM 583 N N . THR A 1 75 ? 1.446 3.634 3.429 1.00 97.56 75 THR A N 1
ATOM 584 C CA . THR A 1 75 ? 2.049 4.363 4.566 1.00 97.56 75 THR A CA 1
ATOM 585 C C . THR A 1 75 ? 2.905 5.554 4.120 1.00 97.56 75 THR A C 1
ATOM 587 O O . THR A 1 75 ? 2.989 6.554 4.834 1.00 97.56 75 THR A O 1
ATOM 590 N N . ALA A 1 76 ? 3.546 5.441 2.954 1.00 97.69 76 ALA A N 1
ATOM 591 C CA . ALA A 1 76 ? 4.385 6.467 2.343 1.00 97.69 76 ALA A CA 1
ATOM 592 C C . ALA A 1 76 ? 3.582 7.456 1.480 1.00 97.69 76 ALA A C 1
ATOM 594 O O . ALA A 1 76 ? 4.165 8.386 0.927 1.00 97.69 76 ALA A O 1
ATOM 595 N N . GLU A 1 77 ? 2.269 7.244 1.350 1.00 97.38 77 GLU A N 1
ATOM 596 C CA . GLU A 1 77 ? 1.368 8.009 0.486 1.00 97.38 77 GLU A CA 1
ATOM 597 C C . GLU A 1 77 ? 1.830 8.067 -0.994 1.00 97.38 77 GLU A C 1
ATOM 599 O O . GLU A 1 77 ? 1.536 9.017 -1.727 1.00 97.38 77 GLU A O 1
ATOM 604 N N . ASP A 1 78 ? 2.544 7.033 -1.462 1.00 97.44 78 ASP A N 1
ATOM 605 C CA . ASP A 1 78 ? 3.097 6.938 -2.820 1.00 97.44 78 ASP A CA 1
ATOM 606 C C . ASP A 1 78 ? 2.057 6.357 -3.787 1.00 97.44 78 ASP A C 1
ATOM 608 O O . ASP A 1 78 ? 1.996 5.153 -4.050 1.00 97.44 78 ASP A O 1
ATOM 612 N N . LEU A 1 79 ? 1.226 7.250 -4.331 1.00 96.75 79 LEU A N 1
ATOM 613 C CA . LEU A 1 79 ? 0.161 6.911 -5.278 1.00 96.75 79 LEU A CA 1
ATOM 614 C C . LEU A 1 79 ? 0.682 6.170 -6.515 1.00 96.75 79 LEU A C 1
ATOM 616 O O . LEU A 1 79 ? 0.072 5.198 -6.951 1.00 96.75 79 LEU A O 1
ATOM 620 N N . THR A 1 80 ? 1.812 6.609 -7.068 1.00 96.00 80 THR A N 1
ATOM 621 C CA . THR A 1 80 ? 2.394 6.005 -8.270 1.00 96.00 80 THR A CA 1
ATOM 622 C C . THR A 1 80 ? 2.840 4.577 -7.996 1.00 96.00 80 THR A C 1
ATOM 624 O O . THR A 1 80 ? 2.600 3.688 -8.808 1.00 96.00 80 THR A O 1
ATOM 627 N N . PHE A 1 81 ? 3.488 4.339 -6.854 1.00 96.94 81 PHE A N 1
ATOM 628 C CA . PHE A 1 81 ? 3.908 2.992 -6.497 1.00 96.94 81 PHE A CA 1
ATOM 629 C C . PHE A 1 81 ? 2.711 2.089 -6.193 1.00 96.94 81 PHE A C 1
ATOM 631 O O . PHE A 1 81 ? 2.684 0.960 -6.671 1.00 96.94 81 PHE A O 1
ATOM 638 N N . ALA A 1 82 ? 1.692 2.602 -5.497 1.00 97.19 82 ALA A N 1
ATOM 639 C CA . ALA A 1 82 ? 0.455 1.870 -5.249 1.00 97.19 82 ALA A CA 1
ATOM 640 C C . ALA A 1 82 ? -0.208 1.388 -6.552 1.00 97.19 82 ALA A C 1
ATOM 642 O O . ALA A 1 82 ? -0.511 0.204 -6.659 1.00 97.19 82 ALA A O 1
ATOM 643 N N . TYR A 1 83 ? -0.363 2.253 -7.565 1.00 95.56 83 TYR A N 1
ATOM 644 C CA . TYR A 1 83 ? -0.921 1.847 -8.865 1.00 95.56 83 TYR A CA 1
ATOM 645 C C . TYR A 1 83 ? -0.125 0.722 -9.526 1.00 95.56 83 TYR A C 1
ATOM 647 O O . TYR A 1 83 ? -0.705 -0.287 -9.914 1.00 95.56 83 TYR A O 1
ATOM 655 N N . LEU A 1 84 ? 1.201 0.869 -9.610 1.00 95.00 84 LEU A N 1
ATOM 656 C CA . LEU A 1 84 ? 2.063 -0.140 -10.234 1.00 95.00 84 LEU A CA 1
ATOM 657 C C . LEU A 1 84 ? 1.943 -1.503 -9.543 1.00 95.00 84 LEU A C 1
ATOM 659 O O . LEU A 1 84 ? 1.981 -2.542 -10.196 1.00 95.00 84 LEU A O 1
ATOM 663 N N . LEU A 1 85 ? 1.806 -1.507 -8.217 1.00 94.81 85 LEU A N 1
ATOM 664 C CA . LEU A 1 85 ? 1.654 -2.732 -7.440 1.00 94.81 85 LEU A CA 1
ATOM 665 C C . LEU A 1 85 ? 0.268 -3.361 -7.598 1.00 94.81 85 LEU A C 1
ATOM 667 O O . LEU A 1 85 ? 0.171 -4.584 -7.620 1.00 94.81 85 LEU A O 1
ATOM 671 N N . LEU A 1 86 ? -0.790 -2.558 -7.720 1.00 93.06 86 LEU A N 1
ATOM 672 C CA . LEU A 1 86 ? -2.140 -3.064 -7.981 1.00 93.06 86 LEU A CA 1
ATOM 673 C C . LEU A 1 86 ? -2.226 -3.701 -9.374 1.00 93.06 86 LEU A C 1
ATOM 675 O O . LEU A 1 86 ? -2.671 -4.840 -9.480 1.00 93.06 86 LEU A O 1
ATOM 679 N N . GLU A 1 87 ? -1.679 -3.044 -10.403 1.00 91.62 87 GLU A N 1
ATOM 680 C CA . GLU A 1 87 ? -1.557 -3.623 -11.752 1.00 91.62 87 GLU A CA 1
ATOM 681 C C . GLU A 1 87 ? -0.728 -4.917 -11.743 1.00 91.62 87 GLU A C 1
ATOM 683 O O . GLU A 1 87 ? -1.070 -5.905 -12.395 1.00 91.62 87 GLU A O 1
ATOM 688 N N . LEU A 1 88 ? 0.363 -4.947 -10.969 1.00 89.88 88 LEU A N 1
ATOM 689 C CA . LEU A 1 88 ? 1.161 -6.158 -10.787 1.00 89.88 88 LEU A CA 1
ATOM 690 C C . LEU A 1 88 ? 0.372 -7.259 -10.061 1.00 89.88 88 LEU A C 1
ATOM 692 O O . LEU A 1 88 ? 0.538 -8.440 -10.370 1.00 89.88 88 LEU A O 1
ATOM 696 N N . GLY A 1 89 ? -0.493 -6.887 -9.118 1.00 86.31 89 GLY A N 1
ATOM 697 C CA . GLY A 1 89 ? -1.396 -7.794 -8.419 1.00 86.31 89 GLY A CA 1
ATOM 698 C C . GLY A 1 89 ? -2.273 -8.575 -9.387 1.00 86.31 89 GLY A C 1
ATOM 699 O O . GLY A 1 89 ? -2.295 -9.803 -9.314 1.00 86.31 89 GLY A O 1
ATOM 700 N N . ASP A 1 90 ? -2.888 -7.902 -10.358 1.00 82.06 90 ASP A N 1
ATOM 701 C CA . ASP A 1 90 ? -3.731 -8.546 -11.373 1.00 82.06 90 ASP A CA 1
ATOM 702 C C . ASP A 1 90 ? -2.972 -9.600 -12.195 1.00 82.06 90 ASP A C 1
ATOM 704 O O . ASP A 1 90 ? -3.520 -10.652 -12.543 1.00 82.06 90 ASP A O 1
ATOM 708 N N . LEU A 1 91 ? -1.680 -9.367 -12.451 1.00 80.44 91 LEU A N 1
ATOM 709 C CA . LEU A 1 91 ? -0.808 -10.306 -13.163 1.00 80.44 91 LEU A CA 1
ATOM 710 C C . LEU A 1 91 ? -0.404 -11.508 -12.305 1.00 80.44 91 LEU A C 1
ATOM 712 O O . LEU A 1 91 ? -0.294 -12.625 -12.814 1.00 80.44 91 LEU A O 1
ATOM 716 N N . ILE A 1 92 ? -0.181 -11.288 -11.008 1.00 70.81 92 ILE A N 1
ATOM 717 C CA . ILE A 1 92 ? 0.223 -12.338 -10.065 1.00 70.81 92 ILE A CA 1
ATOM 718 C C . ILE A 1 92 ? -0.978 -13.224 -9.679 1.00 70.81 92 ILE A C 1
ATOM 720 O O . ILE A 1 92 ? -0.763 -14.301 -9.123 1.00 70.81 92 ILE A O 1
ATOM 724 N N . LYS A 1 93 ? -2.220 -12.835 -10.039 1.00 65.31 93 LYS A N 1
ATOM 725 C CA . LYS A 1 93 ? -3.482 -13.513 -9.676 1.00 65.31 93 LYS A CA 1
ATOM 726 C C . LYS A 1 93 ? -3.436 -13.933 -8.217 1.00 65.31 93 LYS A C 1
ATOM 728 O O . LYS A 1 93 ? -3.248 -15.116 -7.912 1.00 65.31 93 LYS A O 1
ATOM 733 N N . PRO A 1 94 ? -3.515 -12.968 -7.300 1.00 57.38 94 PRO A N 1
ATOM 734 C CA . PRO A 1 94 ? -3.097 -13.216 -5.953 1.00 57.38 94 PRO A CA 1
ATOM 735 C C . PRO A 1 94 ? -4.035 -14.266 -5.364 1.00 57.38 94 PRO A C 1
ATOM 737 O O . PRO A 1 94 ? -5.245 -14.061 -5.277 1.00 57.38 94 PRO A O 1
ATOM 740 N N . GLN A 1 95 ? -3.476 -15.383 -4.904 1.00 63.31 95 GLN A N 1
ATOM 741 C CA . GLN A 1 95 ? -4.146 -16.194 -3.896 1.00 63.31 95 GLN A CA 1
ATOM 742 C C . GLN A 1 95 ? -4.059 -15.435 -2.566 1.00 63.31 95 GLN A C 1
ATOM 744 O O . GLN A 1 95 ? -3.503 -15.949 -1.595 1.00 63.31 95 GLN A O 1
ATOM 749 N N . LEU A 1 96 ? -4.551 -14.188 -2.540 1.00 64.00 96 LEU A N 1
ATOM 750 C CA . LEU A 1 96 ? -4.677 -13.375 -1.340 1.00 64.00 96 LEU A CA 1
ATOM 751 C C . LEU A 1 96 ? -5.794 -13.999 -0.505 1.00 64.00 96 LEU A C 1
ATOM 753 O O . LEU A 1 96 ? -6.953 -13.601 -0.536 1.00 64.00 96 LEU A O 1
ATOM 757 N N . LYS A 1 97 ? -5.430 -15.100 0.140 1.00 70.38 97 LYS A N 1
ATOM 758 C CA . LYS A 1 97 ? -6.287 -15.930 0.969 1.00 70.38 97 LYS A CA 1
ATOM 759 C C . LYS A 1 97 ? -6.368 -15.316 2.360 1.00 70.38 97 LYS A C 1
ATOM 761 O O . LYS A 1 97 ? -5.481 -14.580 2.793 1.00 70.38 97 LYS A O 1
ATOM 766 N N . SER A 1 98 ? -7.384 -15.735 3.102 1.00 73.00 98 SER A N 1
ATOM 767 C CA . SER A 1 98 ? -7.599 -15.372 4.505 1.00 73.00 98 SER A CA 1
ATOM 768 C C . SER A 1 98 ? -6.373 -15.576 5.409 1.00 73.00 98 SER A C 1
ATOM 770 O O . SER A 1 98 ? -6.237 -14.851 6.389 1.00 73.00 98 SER A O 1
ATOM 772 N N . TYR A 1 99 ? -5.447 -16.489 5.083 1.00 83.56 99 TYR A N 1
ATOM 773 C CA . TYR A 1 99 ? -4.228 -16.683 5.880 1.00 83.56 99 TYR A CA 1
ATOM 774 C C . TYR A 1 99 ? -3.328 -15.441 5.916 1.00 83.56 99 TYR A C 1
ATOM 776 O O . TYR A 1 99 ? -2.642 -15.232 6.907 1.00 83.56 99 TYR A O 1
ATOM 784 N N . LEU A 1 100 ? -3.339 -14.590 4.882 1.00 85.88 100 LEU A N 1
ATOM 785 C CA . LEU A 1 100 ? -2.486 -13.396 4.842 1.00 85.88 100 LEU A CA 1
ATOM 786 C C . LEU A 1 100 ? -2.906 -12.334 5.847 1.00 85.88 100 LEU A C 1
ATOM 788 O O . LEU A 1 100 ? -2.072 -11.595 6.353 1.00 85.88 100 LEU A O 1
ATOM 792 N N . LYS A 1 101 ? -4.202 -12.284 6.146 1.00 86.62 101 LYS A N 1
ATOM 793 C CA . LYS A 1 101 ? -4.772 -11.425 7.179 1.00 86.62 101 LYS A CA 1
ATOM 794 C C . LYS A 1 101 ? -4.248 -11.823 8.560 1.00 86.62 101 LYS A C 1
ATOM 796 O O . LYS A 1 101 ? -3.822 -10.958 9.314 1.00 86.62 101 LYS A O 1
ATOM 801 N N . VAL A 1 102 ? -4.252 -13.125 8.852 1.00 88.44 102 VAL A N 1
ATOM 802 C CA . VAL A 1 102 ? -3.708 -13.688 10.099 1.00 88.44 102 VAL A CA 1
ATOM 803 C C . VAL A 1 102 ? -2.199 -13.469 10.156 1.00 88.44 102 VAL A C 1
ATOM 805 O O . VAL A 1 102 ? -1.710 -12.881 11.105 1.00 88.44 102 VAL A O 1
ATOM 808 N N . TRP A 1 103 ? -1.486 -13.808 9.083 1.00 91.00 103 TRP A N 1
ATOM 809 C CA . TRP A 1 103 ? -0.047 -13.579 8.950 1.00 91.00 103 TRP A CA 1
ATOM 810 C C . TRP A 1 103 ? 0.344 -12.114 9.205 1.00 91.00 103 TRP A C 1
ATOM 812 O O . TRP A 1 103 ? 1.237 -11.835 9.994 1.00 91.00 103 TRP A O 1
ATOM 822 N N . LEU A 1 104 ? -0.356 -11.146 8.606 1.00 91.06 104 LEU A N 1
ATOM 823 C CA . LEU A 1 104 ? -0.041 -9.729 8.806 1.00 91.06 104 LEU A CA 1
ATOM 824 C C . LEU A 1 104 ? -0.279 -9.272 10.256 1.00 91.06 104 LEU A C 1
ATOM 826 O O . LEU A 1 104 ? 0.423 -8.388 10.744 1.00 91.06 104 LEU A O 1
ATOM 830 N N . MET A 1 105 ? -1.268 -9.858 10.937 1.00 90.75 105 MET A N 1
ATOM 831 C CA . MET A 1 105 ? -1.564 -9.560 12.336 1.00 90.75 105 MET A CA 1
ATOM 832 C C . MET A 1 105 ? -0.623 -10.248 13.313 1.00 90.75 105 MET A C 1
ATOM 834 O O . MET A 1 105 ? -0.281 -9.634 14.316 1.00 90.75 105 MET A O 1
ATOM 838 N N . ASP A 1 106 ? -0.231 -11.487 13.072 1.00 91.44 106 ASP A N 1
ATOM 839 C CA . ASP A 1 106 ? 0.500 -12.269 14.069 1.00 91.44 106 ASP A CA 1
ATOM 840 C C . ASP A 1 106 ? 2.005 -12.002 13.971 1.00 91.44 106 ASP A C 1
ATOM 842 O O . ASP A 1 106 ? 2.685 -11.853 14.984 1.00 91.44 106 ASP A O 1
ATOM 846 N N . GLU A 1 107 ? 2.512 -11.816 12.752 1.00 91.81 107 GLU A N 1
ATOM 847 C CA . GLU A 1 107 ? 3.952 -11.746 12.505 1.00 91.81 107 GLU A CA 1
ATOM 848 C C . GLU A 1 107 ? 4.532 -10.336 12.698 1.00 91.81 107 GLU A C 1
ATOM 850 O O . GLU A 1 107 ? 5.722 -10.181 12.988 1.00 91.81 107 GLU A O 1
ATOM 855 N N . PHE A 1 108 ? 3.701 -9.291 12.583 1.00 94.88 108 PHE A N 1
ATOM 856 C CA . PHE A 1 108 ? 4.164 -7.901 12.560 1.00 94.88 108 PHE A CA 1
ATOM 857 C C . PHE A 1 108 ? 3.498 -7.009 13.602 1.00 94.88 108 PHE A C 1
ATOM 859 O O . PHE A 1 108 ? 2.283 -6.991 13.771 1.00 94.88 108 PHE A O 1
ATOM 866 N N . SER A 1 109 ? 4.289 -6.148 14.226 1.00 95.62 109 SER A N 1
ATOM 867 C CA . SER A 1 109 ? 3.895 -5.106 15.170 1.00 95.62 109 SER A CA 1
ATOM 868 C C . SER A 1 109 ? 4.290 -3.727 14.634 1.00 95.62 109 SER A C 1
ATOM 870 O O . SER A 1 109 ? 5.183 -3.060 15.149 1.00 95.62 109 SER A O 1
ATOM 872 N N . PHE A 1 110 ? 3.625 -3.291 13.559 1.00 95.75 110 PHE A N 1
ATOM 873 C CA . PHE A 1 110 ? 3.838 -1.966 12.972 1.00 95.75 110 PHE A CA 1
ATOM 874 C C . PHE A 1 110 ? 3.547 -0.824 13.958 1.00 95.75 110 PHE A C 1
ATOM 876 O O . PHE A 1 110 ? 2.736 -0.941 14.872 1.00 95.75 110 PHE A O 1
ATOM 883 N N . HIS A 1 111 ? 4.160 0.338 13.733 1.00 95.94 111 HIS A N 1
ATOM 884 C CA . HIS A 1 111 ? 3.795 1.533 14.491 1.00 95.94 111 HIS A CA 1
ATOM 885 C C . HIS A 1 111 ? 2.354 1.961 14.139 1.00 95.94 111 HIS A C 1
ATOM 887 O O . HIS A 1 111 ? 2.070 2.099 12.942 1.00 95.94 111 HIS A O 1
ATOM 893 N N . PRO A 1 112 ? 1.464 2.230 15.118 1.00 96.12 112 PRO A N 1
ATOM 894 C CA . PRO A 1 112 ? 0.068 2.596 14.859 1.00 96.12 112 PRO A CA 1
ATOM 895 C C . PRO A 1 112 ? -0.101 3.734 13.846 1.00 96.12 112 PRO A C 1
ATOM 897 O O . PRO A 1 112 ? -0.866 3.602 12.895 1.00 96.12 112 PRO A O 1
ATOM 900 N N . ASP A 1 113 ? 0.715 4.787 13.958 1.00 96.44 113 ASP A N 1
ATOM 901 C CA . ASP A 1 113 ? 0.693 5.926 13.028 1.00 96.44 113 ASP A CA 1
ATOM 902 C C . ASP A 1 113 ? 0.954 5.536 11.568 1.00 96.44 113 ASP A C 1
ATOM 904 O O . ASP A 1 113 ? 0.436 6.180 10.657 1.00 96.44 113 ASP A O 1
ATOM 908 N N . LYS A 1 114 ? 1.759 4.493 11.311 1.00 96.31 114 LYS A N 1
ATOM 909 C CA . LYS A 1 114 ? 1.980 4.006 9.941 1.00 96.31 114 LYS A CA 1
ATOM 910 C C . LYS A 1 114 ? 0.690 3.396 9.402 1.00 96.31 114 LYS A C 1
ATOM 912 O O . LYS A 1 114 ? 0.263 3.749 8.307 1.00 96.31 114 LYS A O 1
ATOM 917 N N . ILE A 1 115 ? 0.042 2.536 10.183 1.00 97.50 115 ILE A N 1
ATOM 918 C CA . ILE A 1 115 ? -1.207 1.885 9.774 1.00 97.50 115 ILE A CA 1
ATOM 919 C C . ILE A 1 115 ? -2.325 2.915 9.602 1.00 97.50 115 ILE A C 1
ATOM 921 O O . ILE A 1 115 ? -3.031 2.885 8.598 1.00 97.50 115 ILE A O 1
ATOM 925 N N . TYR A 1 116 ? -2.426 3.889 10.504 1.00 97.62 116 TYR A N 1
ATOM 926 C CA . TYR A 1 116 ? -3.359 5.001 10.356 1.00 97.62 116 TYR A CA 1
ATOM 927 C C . TYR A 1 116 ? -3.102 5.813 9.084 1.00 97.62 116 TYR A C 1
ATOM 929 O O . TYR A 1 116 ? -4.044 6.056 8.332 1.00 97.62 116 TYR A O 1
ATOM 937 N N . LYS A 1 117 ? -1.8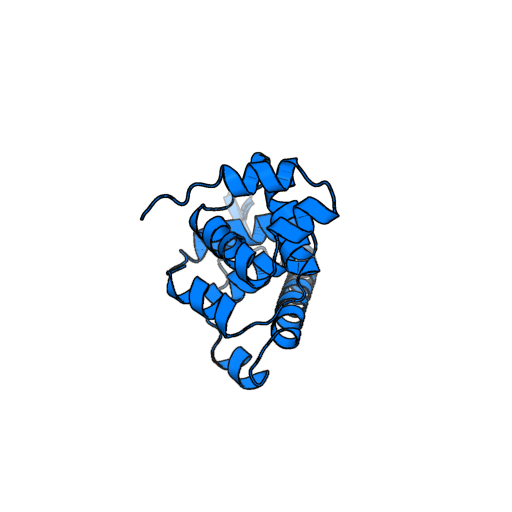43 6.153 8.766 1.00 97.81 117 LYS A N 1
ATOM 938 C CA . LYS A 1 117 ? -1.497 6.807 7.490 1.00 97.81 117 LYS A CA 1
ATOM 939 C C . LYS A 1 117 ? -1.934 5.986 6.284 1.00 97.81 117 LYS A C 1
ATOM 941 O O . LYS A 1 117 ? -2.533 6.544 5.371 1.00 97.81 117 LYS A O 1
ATOM 946 N N . ALA A 1 118 ? -1.702 4.673 6.297 1.00 97.75 118 ALA A N 1
ATOM 947 C CA . ALA A 1 118 ? -2.144 3.798 5.216 1.00 97.75 118 ALA A CA 1
ATOM 948 C C . ALA A 1 118 ? -3.673 3.818 5.041 1.00 97.75 118 ALA A C 1
ATOM 950 O O . ALA A 1 118 ? -4.163 4.018 3.930 1.00 97.75 118 ALA A O 1
ATOM 951 N N . VAL A 1 119 ? -4.434 3.677 6.130 1.00 97.44 119 VAL A N 1
ATOM 952 C CA . VAL A 1 119 ? -5.908 3.710 6.110 1.00 97.44 119 VAL A CA 1
ATOM 953 C C . VAL A 1 119 ? -6.426 5.073 5.641 1.00 97.44 119 VAL A C 1
ATOM 955 O O . VAL A 1 119 ? -7.291 5.151 4.768 1.00 97.44 119 VAL A O 1
ATOM 958 N N . ARG A 1 120 ? -5.851 6.163 6.152 1.00 97.81 120 ARG A N 1
ATOM 959 C CA . ARG A 1 120 ? -6.181 7.535 5.750 1.00 97.81 120 ARG A CA 1
ATOM 960 C C . ARG A 1 120 ? -5.894 7.784 4.271 1.00 97.81 120 ARG A C 1
ATOM 962 O O . ARG A 1 120 ? -6.703 8.404 3.579 1.00 97.81 120 ARG A O 1
ATOM 969 N N . PHE A 1 121 ? -4.752 7.310 3.778 1.00 98.00 121 PHE A N 1
ATOM 970 C CA . PHE A 1 121 ? -4.382 7.414 2.373 1.00 98.00 121 PHE A CA 1
ATOM 971 C C . PHE A 1 121 ? -5.398 6.698 1.480 1.00 98.00 121 PHE A C 1
ATOM 973 O O . PHE A 1 121 ? -5.887 7.295 0.522 1.00 98.00 121 PHE A O 1
ATOM 980 N N . LEU A 1 122 ? -5.774 5.466 1.834 1.00 97.06 122 LEU A N 1
ATOM 981 C CA . LEU A 1 122 ? -6.788 4.696 1.113 1.00 97.06 122 LEU A CA 1
ATOM 982 C C . LEU A 1 122 ? -8.136 5.423 1.076 1.00 97.06 122 LEU A C 1
ATOM 984 O O . LEU A 1 122 ? -8.687 5.618 -0.006 1.00 97.06 122 LEU A O 1
ATOM 988 N N . CYS A 1 123 ? -8.613 5.922 2.221 1.00 96.50 123 CYS A N 1
ATOM 989 C CA . CYS A 1 123 ? -9.840 6.718 2.298 1.00 96.50 123 CYS A CA 1
ATOM 990 C C . CYS A 1 123 ? -9.815 7.909 1.327 1.00 96.50 123 CYS A C 1
ATOM 992 O O . CYS A 1 123 ? -10.748 8.130 0.558 1.00 96.50 123 CYS A O 1
ATOM 994 N N . ARG A 1 124 ? -8.717 8.674 1.331 1.00 96.50 124 ARG A N 1
ATOM 995 C CA . ARG A 1 124 ? -8.558 9.895 0.521 1.00 96.50 124 ARG A CA 1
ATOM 996 C C . ARG A 1 124 ? -8.340 9.633 -0.963 1.00 96.50 124 ARG A C 1
ATOM 998 O O . ARG A 1 124 ? -8.433 10.563 -1.767 1.00 96.50 124 ARG A O 1
ATOM 1005 N N . LYS A 1 125 ? -7.960 8.412 -1.329 1.00 96.31 125 LYS A N 1
ATOM 1006 C CA . LYS A 1 125 ? -7.650 8.022 -2.708 1.00 96.31 125 LYS A CA 1
ATOM 1007 C C . LYS A 1 125 ? -8.623 6.992 -3.266 1.00 96.31 125 LYS A C 1
ATOM 1009 O O . LYS A 1 125 ? -8.380 6.545 -4.378 1.00 96.31 125 LYS A O 1
ATOM 1014 N N . LYS A 1 126 ? -9.726 6.684 -2.575 1.00 91.38 126 LYS A N 1
ATOM 1015 C CA . LYS A 1 126 ? -10.736 5.701 -3.005 1.00 91.38 126 LYS A CA 1
ATOM 1016 C C . LYS A 1 126 ? -11.282 5.932 -4.422 1.00 91.38 126 LYS A C 1
ATOM 1018 O O . LYS A 1 126 ? -11.539 4.973 -5.130 1.00 91.38 126 LYS A O 1
ATOM 1023 N N . ASP A 1 127 ? -11.379 7.188 -4.865 1.00 91.94 127 ASP A N 1
ATOM 1024 C CA . ASP A 1 127 ? -11.875 7.532 -6.212 1.00 91.94 127 ASP A CA 1
ATOM 1025 C C . ASP A 1 127 ? -10.781 7.506 -7.293 1.00 91.94 127 ASP A C 1
ATOM 1027 O O . ASP A 1 127 ? -11.044 7.742 -8.470 1.00 91.94 127 ASP A O 1
ATOM 1031 N N . ARG A 1 128 ? -9.523 7.301 -6.892 1.00 93.69 128 ARG A N 1
ATOM 1032 C CA . ARG A 1 128 ? -8.365 7.258 -7.793 1.00 93.69 128 ARG A CA 1
ATOM 1033 C C . ARG A 1 128 ? -7.811 5.842 -7.861 1.00 93.69 128 ARG A C 1
ATOM 1035 O O . ARG A 1 128 ? -7.605 5.319 -8.950 1.00 93.69 128 ARG A O 1
ATOM 1042 N N . LEU A 1 129 ? -7.571 5.224 -6.713 1.00 92.44 129 LEU A N 1
ATOM 1043 C CA . LEU A 1 129 ? -7.077 3.860 -6.614 1.00 92.44 129 LEU A CA 1
ATOM 1044 C C . LEU A 1 129 ? -8.249 2.882 -6.622 1.00 92.44 129 LEU A C 1
ATOM 1046 O O . LEU A 1 129 ? -9.001 2.818 -5.652 1.00 92.44 129 LEU A O 1
ATOM 1050 N N . ASP A 1 130 ? -8.344 2.081 -7.679 1.00 91.06 130 ASP A N 1
ATOM 1051 C CA . ASP A 1 130 ? -9.205 0.901 -7.692 1.00 91.06 130 ASP A CA 1
ATOM 1052 C C . ASP A 1 130 ? -8.520 -0.219 -6.899 1.00 91.06 130 ASP A C 1
ATOM 1054 O O . ASP A 1 130 ? -7.773 -1.036 -7.435 1.00 91.06 130 ASP A O 1
ATOM 1058 N N . VAL A 1 131 ? -8.663 -0.169 -5.572 1.00 91.56 131 VAL A N 1
ATOM 1059 C CA . VAL A 1 131 ? -8.083 -1.174 -4.679 1.00 91.56 131 VAL A CA 1
ATOM 1060 C C . VAL A 1 131 ? -9.059 -2.342 -4.558 1.00 91.56 131 VAL A C 1
ATOM 1062 O O . VAL A 1 131 ? -10.169 -2.149 -4.053 1.00 91.56 131 VAL A O 1
ATOM 1065 N N . PRO A 1 132 ? -8.654 -3.571 -4.926 1.00 90.06 132 PRO A N 1
ATOM 1066 C CA . PRO A 1 132 ? -9.498 -4.742 -4.766 1.00 90.06 132 PRO A CA 1
ATOM 1067 C C . PRO A 1 132 ? -10.013 -4.892 -3.332 1.00 90.06 132 PRO A C 1
ATOM 1069 O O . PRO A 1 132 ? -9.254 -4.760 -2.368 1.00 90.06 132 PRO A O 1
ATOM 1072 N N . THR A 1 133 ? -11.298 -5.232 -3.184 1.00 88.31 133 THR A N 1
ATOM 1073 C CA . THR A 1 133 ? -11.971 -5.316 -1.875 1.00 88.31 133 THR A CA 1
ATOM 1074 C C . THR A 1 133 ? -11.218 -6.194 -0.877 1.00 88.31 133 THR A C 1
ATOM 1076 O O . THR A 1 133 ? -11.068 -5.805 0.274 1.00 88.31 133 THR A O 1
ATOM 1079 N N . HIS A 1 134 ? -10.657 -7.321 -1.316 1.00 85.88 134 HIS A N 1
ATOM 1080 C CA . HIS A 1 134 ? -9.894 -8.220 -0.446 1.00 85.88 134 HIS A CA 1
ATOM 1081 C C . HIS A 1 134 ? -8.601 -7.579 0.104 1.00 85.88 134 HIS A C 1
ATOM 1083 O O . HIS A 1 134 ? -8.207 -7.866 1.233 1.00 85.88 134 HIS A O 1
ATOM 1089 N N . ILE A 1 135 ? -7.945 -6.682 -0.650 1.00 90.06 135 ILE A N 1
ATOM 1090 C CA . ILE A 1 135 ? -6.798 -5.892 -0.165 1.00 90.06 135 ILE A CA 1
ATOM 1091 C C . ILE A 1 135 ? -7.267 -4.879 0.874 1.00 90.06 135 ILE A C 1
ATOM 1093 O O . ILE A 1 135 ? -6.669 -4.796 1.947 1.00 90.06 135 ILE A O 1
ATOM 1097 N N . LEU A 1 136 ? -8.358 -4.158 0.596 1.00 91.81 136 LEU A N 1
ATOM 1098 C CA . LEU A 1 136 ? -8.948 -3.232 1.566 1.00 91.81 136 LEU A CA 1
ATOM 1099 C C . LEU A 1 136 ? -9.321 -3.951 2.867 1.00 91.81 136 LEU A C 1
ATOM 1101 O O . LEU A 1 136 ? -8.988 -3.460 3.940 1.00 91.81 136 LEU A O 1
ATOM 1105 N N . GLU A 1 137 ? -9.927 -5.135 2.784 1.00 89.69 137 GLU A N 1
ATOM 1106 C CA . GLU A 1 137 ? -10.268 -5.968 3.942 1.00 89.69 137 GLU A CA 1
ATOM 1107 C C . GLU A 1 137 ? -9.041 -6.351 4.772 1.00 89.69 137 GLU A C 1
ATOM 1109 O O . GLU A 1 137 ? -9.089 -6.265 5.998 1.00 89.69 137 GLU A O 1
ATOM 1114 N N . MET A 1 138 ? -7.934 -6.745 4.133 1.00 89.88 138 MET A N 1
ATOM 1115 C CA . MET A 1 138 ? -6.694 -7.077 4.842 1.00 89.88 138 MET A CA 1
ATOM 1116 C C . MET A 1 138 ? -6.121 -5.873 5.594 1.00 89.88 138 MET A C 1
ATOM 1118 O O . MET A 1 138 ? -5.764 -6.006 6.763 1.00 89.88 138 MET A O 1
ATOM 1122 N N . ILE A 1 139 ? -6.073 -4.697 4.960 1.00 92.44 139 ILE A N 1
ATOM 1123 C CA . ILE A 1 139 ? -5.553 -3.479 5.599 1.00 92.44 139 ILE A CA 1
ATOM 1124 C C . ILE A 1 139 ? -6.492 -3.001 6.710 1.00 92.44 139 ILE A C 1
ATOM 1126 O O . ILE A 1 139 ? -6.044 -2.699 7.815 1.00 92.44 139 IL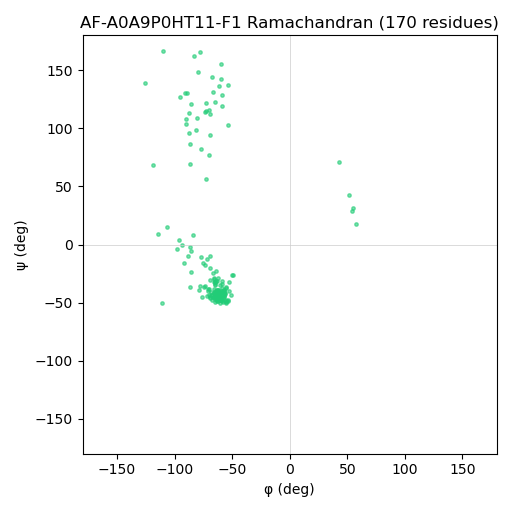E A O 1
ATOM 1130 N N . LEU A 1 140 ? -7.802 -2.970 6.454 1.00 92.75 140 LEU A N 1
ATOM 1131 C CA . LEU A 1 140 ? -8.795 -2.539 7.435 1.00 92.75 140 LEU A CA 1
ATOM 1132 C C . LEU A 1 140 ? -8.940 -3.518 8.595 1.00 92.75 140 LEU A C 1
ATOM 1134 O O . LEU A 1 140 ? -9.382 -3.112 9.664 1.00 92.75 140 LEU A O 1
ATOM 1138 N N . HIS A 1 141 ? -8.532 -4.778 8.449 1.00 90.69 141 HIS A N 1
ATOM 1139 C CA . HIS A 1 141 ? -8.505 -5.687 9.587 1.00 90.69 141 HIS A CA 1
ATOM 1140 C C . HIS A 1 141 ? -7.479 -5.298 10.651 1.00 90.69 141 HIS A C 1
ATOM 1142 O O . HIS A 1 141 ? -7.659 -5.598 11.827 1.00 90.69 141 HIS A O 1
ATOM 1148 N N . LEU A 1 142 ? -6.438 -4.563 10.264 1.00 91.94 142 LEU A N 1
ATOM 1149 C CA . LEU A 1 142 ? -5.460 -4.040 11.208 1.00 91.94 142 LEU A CA 1
ATOM 1150 C C . LEU A 1 142 ? -6.050 -2.940 12.113 1.00 91.94 142 LEU A C 1
ATOM 1152 O O . LEU A 1 142 ? -5.409 -2.545 13.087 1.00 91.94 142 LEU A O 1
ATOM 1156 N N . LYS A 1 143 ? -7.266 -2.443 11.829 1.00 92.25 143 LYS A N 1
ATOM 1157 C CA . LYS A 1 143 ? -7.858 -1.307 12.549 1.00 92.25 143 LYS A CA 1
ATOM 1158 C C . LYS A 1 143 ? -7.963 -1.529 14.057 1.00 92.25 143 LYS A C 1
ATOM 1160 O O . LYS A 1 143 ? -7.682 -0.603 14.816 1.00 92.25 143 LYS A O 1
ATOM 1165 N N . ASP A 1 144 ? -8.324 -2.744 14.465 1.00 90.88 144 ASP A N 1
ATOM 1166 C CA . ASP A 1 144 ? -8.539 -3.086 15.869 1.00 90.88 144 ASP A CA 1
ATOM 1167 C C . ASP A 1 144 ? -7.190 -3.250 16.577 1.00 90.88 144 ASP A C 1
ATOM 1169 O O . ASP A 1 144 ? -6.961 -2.649 17.624 1.00 90.88 144 ASP A O 1
ATOM 1173 N N . LYS A 1 145 ? -6.245 -3.963 15.945 1.00 94.19 145 LYS A N 1
ATOM 1174 C CA . LYS A 1 145 ? -4.891 -4.173 16.481 1.00 94.19 145 LYS A CA 1
ATOM 1175 C 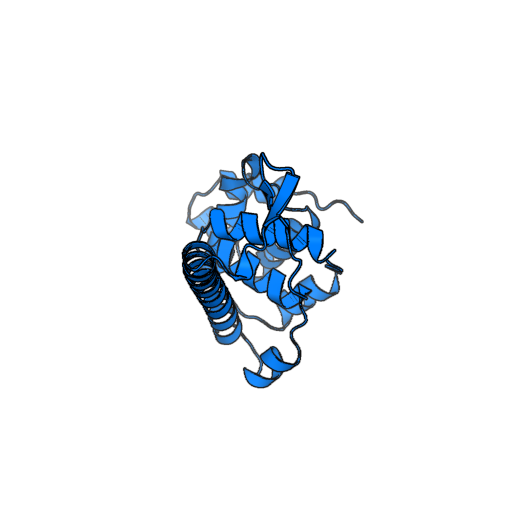C . LYS A 1 145 ? -4.153 -2.858 16.754 1.00 94.19 145 LYS A C 1
ATOM 1177 O O . LYS A 1 145 ? -3.443 -2.752 17.750 1.00 94.19 145 LYS A O 1
ATOM 1182 N N . TYR A 1 146 ? -4.306 -1.865 15.879 1.00 96.00 146 TYR A N 1
ATOM 1183 C CA . TYR A 1 146 ? -3.579 -0.594 15.976 1.00 96.00 146 TYR A CA 1
ATOM 1184 C C . TYR A 1 146 ? -4.442 0.585 16.442 1.00 96.00 146 TYR A C 1
ATOM 1186 O O . TYR A 1 146 ? -4.015 1.731 16.314 1.00 96.00 146 TYR A O 1
ATOM 1194 N N . ASN A 1 147 ? -5.630 0.330 17.004 1.00 95.38 147 ASN A N 1
ATOM 1195 C CA . ASN A 1 147 ? -6.530 1.356 17.550 1.00 95.38 147 ASN A CA 1
ATOM 1196 C C . ASN A 1 147 ? -6.824 2.510 16.570 1.00 95.38 147 ASN A C 1
ATOM 1198 O O . ASN A 1 147 ? -6.845 3.685 16.942 1.00 95.38 147 ASN A O 1
ATOM 1202 N N . ILE A 1 148 ? -7.062 2.187 15.298 1.00 96.12 148 ILE A N 1
ATOM 1203 C CA . ILE A 1 148 ? -7.204 3.186 14.228 1.00 96.12 148 ILE A CA 1
ATOM 1204 C C . ILE A 1 148 ? -8.428 4.080 14.433 1.00 96.12 148 ILE A C 1
ATOM 1206 O O . ILE A 1 148 ? -8.363 5.273 14.152 1.00 96.12 148 ILE A O 1
ATOM 1210 N N . ILE A 1 149 ? -9.514 3.544 14.997 1.00 95.44 149 ILE A N 1
ATOM 1211 C CA . ILE A 1 149 ? -10.698 4.335 15.366 1.00 95.44 149 ILE A CA 1
ATOM 1212 C C . ILE A 1 149 ? -10.327 5.431 16.369 1.00 95.44 149 ILE A C 1
ATOM 1214 O O . ILE A 1 149 ? -10.676 6.594 16.172 1.00 95.44 149 ILE A O 1
ATOM 1218 N N . GLN A 1 150 ? -9.559 5.083 17.406 1.00 95.94 150 GLN A N 1
ATOM 1219 C CA . GLN A 1 150 ? -9.099 6.053 18.396 1.00 95.94 150 GLN A CA 1
ATOM 1220 C C . GLN A 1 150 ? -8.193 7.109 17.755 1.00 95.94 150 GLN A C 1
ATOM 1222 O O . GLN A 1 150 ? -8.333 8.288 18.067 1.00 95.94 150 GLN A O 1
ATOM 1227 N N . GLN A 1 151 ? -7.317 6.716 16.823 1.00 95.94 151 GLN A N 1
ATOM 1228 C CA . GLN A 1 151 ? -6.511 7.681 16.074 1.00 95.94 151 GLN A CA 1
ATOM 1229 C C . GLN A 1 151 ? -7.371 8.627 15.227 1.00 95.94 151 GLN A C 1
ATOM 1231 O O . GLN A 1 151 ? -7.091 9.822 15.212 1.00 95.94 151 GLN A O 1
ATOM 1236 N N . CYS A 1 152 ? -8.434 8.145 14.576 1.00 96.00 152 CYS A N 1
ATOM 1237 C CA . CYS A 1 152 ? -9.345 9.009 13.817 1.00 96.00 152 CYS A CA 1
ATOM 1238 C C . CYS A 1 152 ? -10.036 10.032 14.728 1.00 96.00 152 CYS A C 1
ATOM 1240 O O . CYS A 1 152 ? -10.093 11.206 14.378 1.00 96.00 152 CYS A O 1
ATOM 1242 N N . ILE A 1 153 ? -10.487 9.611 15.917 1.00 95.81 153 ILE A N 1
ATOM 1243 C CA . ILE A 1 153 ? -11.090 10.506 16.919 1.00 95.81 153 ILE A CA 1
ATOM 1244 C C . ILE A 1 153 ? -10.074 11.555 17.385 1.00 95.81 153 ILE A C 1
ATOM 1246 O O . ILE A 1 153 ? -10.377 12.742 17.400 1.00 95.81 153 ILE A O 1
ATOM 1250 N N . THR A 1 154 ? -8.857 11.130 17.736 1.00 96.50 154 THR A N 1
ATOM 1251 C CA . THR A 1 154 ? -7.793 12.026 18.213 1.00 96.50 154 THR A CA 1
ATOM 1252 C C . THR A 1 154 ? -7.346 13.035 17.153 1.00 96.50 154 THR A C 1
ATOM 1254 O O . THR A 1 154 ? -6.948 14.138 17.511 1.00 96.50 154 THR A O 1
ATOM 1257 N N . ASN A 1 155 ? -7.410 12.678 15.868 1.00 96.00 155 ASN A N 1
ATOM 1258 C CA . ASN A 1 155 ? -7.030 13.558 14.759 1.00 96.00 155 ASN A CA 1
ATOM 1259 C C . ASN A 1 155 ? -8.218 14.304 14.127 1.00 96.00 155 ASN A C 1
ATOM 1261 O O . ASN A 1 155 ? -8.013 14.992 13.131 1.00 96.00 155 ASN A O 1
ATOM 1265 N N . GLU A 1 156 ? -9.435 14.156 14.664 1.00 97.00 156 GLU A N 1
ATOM 1266 C CA . GLU A 1 156 ? -10.666 14.745 14.107 1.00 97.00 156 GLU A CA 1
ATOM 1267 C C . GLU A 1 156 ? -10.911 14.371 12.626 1.00 97.00 156 GLU A C 1
ATOM 1269 O O . GLU A 1 156 ? -11.506 15.116 11.851 1.00 97.00 156 GLU A O 1
ATOM 1274 N N . ASP A 1 157 ? -10.466 13.180 12.218 1.00 97.06 157 ASP A N 1
ATOM 1275 C CA . ASP A 1 157 ? -10.553 12.674 10.843 1.00 97.06 157 ASP A CA 1
ATOM 1276 C C . ASP A 1 157 ? -11.914 11.967 10.617 1.00 97.06 157 ASP A C 1
ATOM 1278 O O . ASP A 1 157 ? -11.997 10.741 10.469 1.00 97.06 157 ASP A O 1
ATOM 1282 N N . SER A 1 158 ? -13.004 12.744 10.604 1.00 96.19 158 SER A N 1
ATOM 1283 C CA . SER A 1 158 ? -14.381 12.233 10.447 1.00 96.19 158 SER A CA 1
ATOM 1284 C C . SER A 1 158 ? -14.590 11.430 9.164 1.00 96.19 158 SER A C 1
ATOM 1286 O O . SER A 1 158 ? -15.239 10.389 9.199 1.00 96.19 158 SER A O 1
ATOM 1288 N N . ASP A 1 159 ? -13.984 11.861 8.057 1.00 96.56 159 ASP A N 1
ATOM 1289 C CA . ASP A 1 159 ? -14.132 11.209 6.750 1.00 96.56 159 ASP A CA 1
ATOM 1290 C C . ASP A 1 159 ? -13.586 9.775 6.765 1.00 96.56 159 ASP A C 1
ATOM 1292 O O . ASP A 1 159 ? -14.158 8.863 6.170 1.00 96.56 159 ASP A O 1
ATOM 1296 N N . VAL A 1 160 ? -12.460 9.568 7.460 1.00 96.44 160 VAL A N 1
ATOM 1297 C CA . VAL A 1 160 ? -11.834 8.247 7.589 1.00 96.44 160 VAL A CA 1
ATOM 1298 C C . VAL A 1 160 ? -12.682 7.362 8.490 1.00 96.44 160 VAL A C 1
ATOM 1300 O O . VAL A 1 160 ? -12.862 6.183 8.194 1.00 96.44 160 VAL A O 1
ATOM 1303 N N . LEU A 1 161 ? -13.229 7.927 9.568 1.00 95.69 161 LEU A N 1
ATOM 1304 C CA .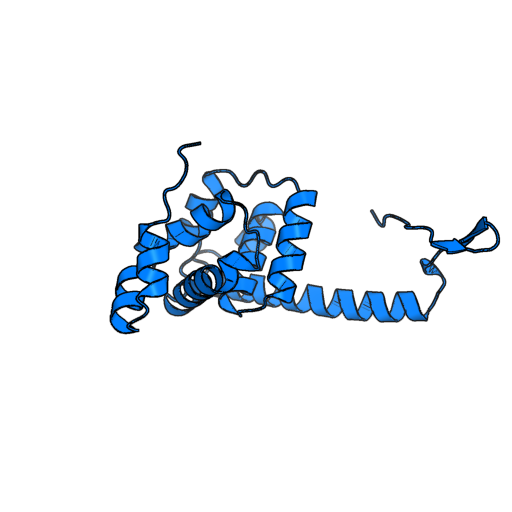 LEU A 1 161 ? -14.104 7.208 10.485 1.00 95.69 161 LEU A CA 1
ATOM 1305 C C . LEU A 1 161 ? -15.390 6.735 9.789 1.00 95.69 161 LEU A C 1
ATOM 1307 O O . LEU A 1 161 ? -15.747 5.564 9.917 1.00 95.69 161 LEU A O 1
ATOM 1311 N N . GLU A 1 162 ? -16.038 7.615 9.023 1.00 95.88 162 GLU A N 1
ATOM 1312 C CA . GLU A 1 162 ? -17.220 7.293 8.217 1.00 95.88 162 GLU A CA 1
ATOM 1313 C C . GLU A 1 162 ? -16.889 6.224 7.170 1.00 95.88 162 GLU A C 1
ATOM 1315 O O . GLU A 1 162 ? -17.565 5.202 7.089 1.00 95.88 162 GLU A O 1
ATOM 1320 N N . TRP A 1 163 ? -15.772 6.373 6.451 1.00 95.12 163 TRP A N 1
ATOM 1321 C CA . TRP A 1 163 ? -15.342 5.381 5.467 1.00 95.12 163 TRP A CA 1
ATOM 1322 C C . TRP A 1 163 ? -15.080 3.996 6.075 1.00 95.12 163 TRP A C 1
ATOM 1324 O O . TRP A 1 163 ? -15.462 2.986 5.484 1.00 95.12 163 TRP A O 1
ATOM 1334 N N . ILE A 1 164 ? -14.460 3.924 7.259 1.00 94.19 164 ILE A N 1
ATOM 1335 C CA . ILE A 1 164 ? -14.245 2.653 7.969 1.00 94.19 164 ILE A CA 1
ATOM 1336 C C . ILE A 1 164 ? -15.578 2.036 8.413 1.00 94.19 164 ILE A C 1
ATOM 1338 O O . ILE A 1 164 ? -15.713 0.811 8.382 1.00 94.19 164 ILE A O 1
ATOM 1342 N N . HIS A 1 165 ? -16.533 2.855 8.857 1.00 91.12 165 HIS A N 1
ATOM 1343 C CA . HIS A 1 165 ? -17.852 2.404 9.297 1.00 91.12 165 HIS A CA 1
ATOM 1344 C C . HIS A 1 165 ? -18.690 1.860 8.128 1.00 91.12 165 HIS A C 1
ATOM 1346 O O . HIS A 1 165 ? -19.306 0.796 8.233 1.00 91.12 165 HIS A O 1
ATOM 1352 N N . ASP A 1 166 ? -18.659 2.556 6.995 1.00 91.69 166 ASP A N 1
ATOM 1353 C CA . ASP A 1 166 ? -19.406 2.196 5.790 1.00 91.69 166 ASP A CA 1
ATOM 1354 C C . ASP A 1 166 ? -18.787 1.017 5.037 1.00 91.69 166 ASP A C 1
ATOM 1356 O O . ASP A 1 166 ? -19.442 0.384 4.202 1.00 91.69 166 ASP A O 1
ATOM 1360 N N . PHE A 1 167 ? -17.531 0.680 5.341 1.00 88.62 167 PHE A N 1
ATOM 1361 C CA . PHE A 1 167 ? -16.878 -0.491 4.785 1.00 88.62 167 PHE A CA 1
ATOM 1362 C C . PHE A 1 167 ? -17.496 -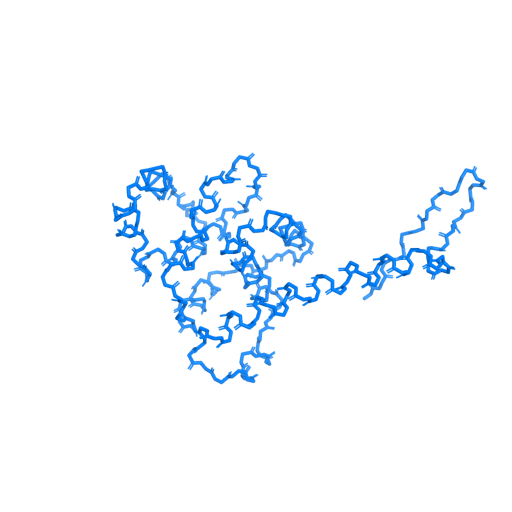1.782 5.343 1.00 88.62 167 PHE A C 1
ATOM 1364 O O . PHE A 1 167 ? -17.104 -2.305 6.387 1.00 88.62 167 PHE A O 1
ATOM 137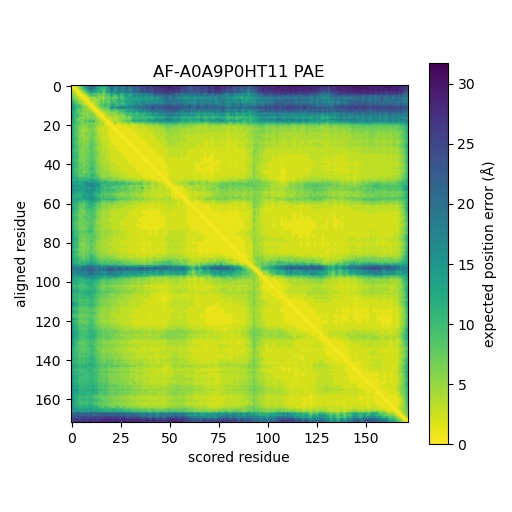1 N N . GLN A 1 168 ? -18.464 -2.319 4.603 1.00 73.12 168 GLN A N 1
ATOM 1372 C CA . GLN A 1 168 ? -19.052 -3.634 4.836 1.00 73.12 168 GLN A CA 1
ATOM 1373 C C . GLN A 1 168 ? -18.253 -4.684 4.043 1.00 73.12 168 GLN A C 1
ATOM 1375 O O . GLN A 1 168 ? -18.370 -4.710 2.812 1.00 73.12 168 GLN A O 1
ATOM 1380 N N . PRO A 1 169 ? -17.442 -5.547 4.690 1.00 63.97 169 PRO A N 1
ATOM 1381 C CA . PRO A 1 169 ? -16.809 -6.656 3.986 1.00 63.97 169 PRO A CA 1
ATOM 1382 C C . PRO A 1 169 ? -17.908 -7.532 3.385 1.00 63.97 169 PRO A C 1
ATOM 1384 O O . PRO A 1 169 ? -18.864 -7.912 4.068 1.00 63.97 169 PRO A O 1
ATOM 1387 N N . LYS A 1 170 ? -17.816 -7.832 2.088 1.00 55.31 170 LYS A N 1
ATOM 1388 C CA . LYS A 1 170 ? -18.752 -8.782 1.483 1.00 55.31 170 LYS A CA 1
ATOM 1389 C C . LYS A 1 170 ? -18.335 -10.149 1.999 1.00 55.31 170 LYS A C 1
ATOM 1391 O O . LYS A 1 170 ? -17.236 -10.583 1.685 1.00 55.31 170 LYS A O 1
ATOM 1396 N N . ASN A 1 171 ? -19.190 -10.808 2.783 1.00 43.69 171 ASN A N 1
ATOM 1397 C CA . ASN A 1 171 ? -18.983 -12.206 3.159 1.00 43.69 171 ASN A CA 1
ATOM 1398 C C . ASN A 1 171 ? -18.778 -13.021 1.872 1.00 43.69 171 ASN A C 1
ATOM 1400 O O . ASN A 1 171 ? -19.736 -13.253 1.133 1.00 43.69 171 ASN A O 1
ATOM 1404 N N . SER A 1 172 ? -17.524 -13.360 1.583 1.00 42.62 172 SER A N 1
ATOM 1405 C CA . SER A 1 172 ? -17.096 -14.208 0.472 1.00 42.62 172 SER A CA 1
ATOM 1406 C C . SER A 1 172 ? -16.988 -15.649 0.930 1.00 42.62 172 SER A C 1
ATOM 1408 O O . SER A 1 172 ? -16.315 -15.853 1.968 1.00 42.62 172 SER A O 1
#

Mean predicted aligned error: 6.29 Å